Protein AF-A0A845Y633-F1 (afdb_monomer_lite)

pLDDT: mean 89.81, std 11.9, range [44.25, 97.31]

Sequence (65 aa):
MSSCSAGIFRKVVFYLQPPTGTLSSEMSSQAVRAAELLEWAEHPDGCGIEQLYDAYLRATGKRKS

Structure (mmCIF, N/CA/C/O backbone):
data_AF-A0A845Y633-F1
#
_entry.id   AF-A0A845Y633-F1
#
loop_
_atom_site.group_PDB
_atom_site.id
_atom_site.type_symbol
_atom_site.label_atom_id
_atom_site.label_alt_id
_atom_site.label_comp_id
_atom_site.label_asym_id
_atom_site.label_entity_id
_atom_site.label_seq_id
_atom_site.pdbx_PDB_ins_code
_atom_site.Cartn_x
_atom_site.Cartn_y
_atom_site.Cartn_z
_atom_site.occupancy
_atom_site.B_iso_or_equiv
_atom_site.auth_seq_id
_atom_site.auth_comp_id
_atom_site.auth_asym_id
_atom_site.auth_atom_id
_atom_site.pdbx_PDB_model_num
ATOM 1 N N . MET A 1 1 ? -7.904 18.335 3.876 1.00 44.25 1 MET A N 1
ATOM 2 C CA . MET A 1 1 ? -7.554 16.909 3.706 1.00 44.25 1 MET A CA 1
ATOM 3 C C 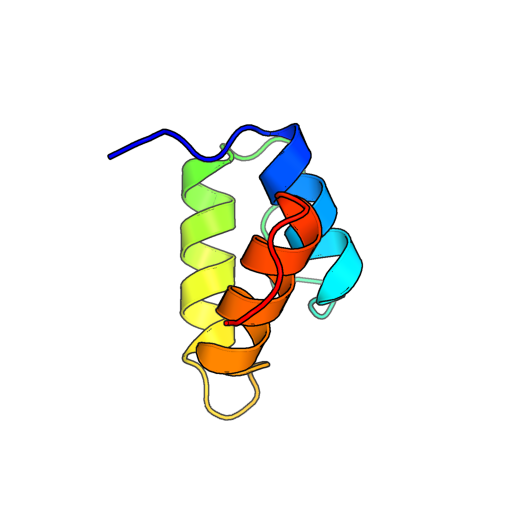. MET A 1 1 ? -6.721 16.491 4.907 1.00 44.25 1 MET A C 1
ATOM 5 O O . MET A 1 1 ? -5.681 17.090 5.136 1.00 44.25 1 MET A O 1
ATOM 9 N N . SER A 1 2 ? -7.229 15.581 5.741 1.00 49.97 2 SER A N 1
ATOM 10 C CA . SER A 1 2 ? -6.506 15.089 6.924 1.00 49.97 2 SER A CA 1
ATOM 11 C C . SER A 1 2 ? -5.254 14.345 6.459 1.00 49.97 2 SER A C 1
ATOM 13 O O . SER A 1 2 ? -5.352 13.439 5.634 1.00 49.97 2 SER A O 1
ATOM 15 N N . SER A 1 3 ? -4.081 14.763 6.934 1.00 60.91 3 SER A N 1
ATOM 16 C CA . SER A 1 3 ? -2.822 14.077 6.661 1.00 60.91 3 SER A CA 1
ATOM 17 C C . SER A 1 3 ? -2.907 12.635 7.169 1.00 60.91 3 SER A C 1
ATOM 19 O O . SER A 1 3 ? -3.224 12.385 8.332 1.00 60.91 3 SER A O 1
ATOM 21 N N . CYS A 1 4 ? -2.643 11.665 6.290 1.00 70.44 4 CYS A N 1
ATOM 22 C CA . CYS A 1 4 ? -2.472 10.276 6.703 1.00 70.44 4 CYS A CA 1
ATOM 23 C C . CYS A 1 4 ? -1.278 10.228 7.663 1.00 70.44 4 CYS A C 1
ATOM 25 O O . CYS A 1 4 ? -0.173 10.614 7.283 1.00 70.44 4 CYS A O 1
ATOM 27 N N . SER A 1 5 ? -1.479 9.823 8.917 1.00 83.88 5 SER A N 1
ATOM 28 C CA . SER A 1 5 ? -0.364 9.760 9.863 1.00 83.88 5 SER A CA 1
ATOM 29 C C . SER A 1 5 ? 0.612 8.650 9.466 1.00 83.88 5 SER A C 1
ATOM 31 O O . SER A 1 5 ? 0.210 7.628 8.902 1.00 83.88 5 SER A O 1
ATOM 33 N N . ALA A 1 6 ? 1.892 8.813 9.810 1.00 80.94 6 ALA A N 1
ATOM 34 C CA . ALA A 1 6 ? 2.926 7.817 9.514 1.00 80.94 6 ALA A CA 1
ATOM 35 C C . ALA A 1 6 ? 2.571 6.415 10.038 1.00 80.94 6 ALA A C 1
ATOM 37 O O . ALA A 1 6 ? 2.855 5.408 9.389 1.00 80.94 6 ALA A O 1
ATOM 38 N N . GLY A 1 7 ? 1.875 6.341 11.179 1.00 89.44 7 GLY A N 1
ATOM 39 C CA . GLY A 1 7 ? 1.389 5.081 11.739 1.00 89.44 7 GLY A CA 1
ATOM 40 C C . GLY A 1 7 ? 0.317 4.401 10.883 1.00 89.44 7 GLY A C 1
ATOM 41 O O . GLY A 1 7 ? 0.331 3.178 10.754 1.00 89.44 7 GLY A O 1
ATOM 42 N N . ILE A 1 8 ? -0.590 5.169 10.271 1.00 92.56 8 ILE A N 1
ATOM 43 C CA . ILE A 1 8 ? -1.602 4.625 9.356 1.00 92.56 8 ILE A CA 1
ATOM 44 C C . ILE A 1 8 ? -0.936 4.152 8.071 1.00 92.56 8 ILE A C 1
ATOM 46 O O . ILE A 1 8 ? -1.167 3.018 7.663 1.00 92.56 8 ILE A O 1
ATOM 50 N N . PHE A 1 9 ? -0.052 4.962 7.486 1.00 93.62 9 PHE A N 1
ATOM 51 C CA . PHE A 1 9 ? 0.664 4.581 6.271 1.00 93.62 9 PHE A CA 1
ATOM 52 C C . PHE A 1 9 ? 1.446 3.272 6.451 1.00 93.62 9 PHE A C 1
ATOM 54 O O . PHE A 1 9 ? 1.293 2.346 5.658 1.00 93.62 9 PHE A O 1
ATOM 61 N N . ARG A 1 10 ? 2.204 3.133 7.548 1.00 93.56 10 ARG A N 1
ATOM 62 C CA . ARG A 1 10 ? 2.950 1.900 7.843 1.00 93.56 10 ARG A CA 1
ATOM 63 C C . ARG A 1 10 ? 2.039 0.674 7.948 1.00 93.56 10 ARG A C 1
ATOM 65 O O . ARG A 1 10 ? 2.404 -0.394 7.467 1.00 93.56 10 ARG A O 1
ATOM 72 N N . LYS A 1 11 ? 0.852 0.818 8.549 1.00 95.62 11 LYS A N 1
ATOM 73 C CA . LYS A 1 11 ? -0.146 -0.262 8.614 1.00 95.62 11 LYS A CA 1
ATOM 74 C C . LYS A 1 11 ? -0.709 -0.611 7.239 1.00 95.62 11 LYS A C 1
ATOM 76 O O . LYS A 1 11 ? -0.857 -1.790 6.953 1.00 95.62 11 LYS A O 1
ATOM 81 N N . VAL A 1 12 ? -0.996 0.384 6.398 1.00 95.44 12 VAL A N 1
ATOM 82 C CA . VAL A 1 12 ? -1.468 0.154 5.024 1.00 95.44 12 VAL A CA 1
ATOM 83 C C . VAL A 1 12 ? -0.435 -0.648 4.236 1.00 95.44 12 VAL A C 1
ATOM 85 O O . VAL A 1 12 ? -0.776 -1.695 3.695 1.00 95.44 12 VAL A O 1
ATOM 88 N N . VAL A 1 13 ? 0.835 -0.227 4.252 1.00 95.19 13 VAL A N 1
ATOM 89 C CA . VAL A 1 13 ? 1.930 -0.965 3.597 1.00 95.19 13 VAL A CA 1
ATOM 90 C C . VAL A 1 13 ? 2.046 -2.384 4.160 1.00 95.19 13 VAL A C 1
ATOM 92 O O . VAL A 1 13 ? 2.173 -3.338 3.400 1.00 95.19 13 VAL A O 1
ATOM 95 N N . PHE A 1 14 ? 1.929 -2.548 5.481 1.00 95.38 14 PHE A N 1
ATOM 96 C CA . PHE A 1 14 ? 1.931 -3.868 6.111 1.00 95.38 14 PHE A CA 1
ATOM 97 C C . PHE A 1 14 ? 0.755 -4.754 5.668 1.00 95.38 14 PHE A C 1
ATOM 99 O O . PHE A 1 14 ? 0.936 -5.959 5.531 1.00 95.38 14 PHE A O 1
ATOM 106 N N . TYR A 1 15 ? -0.439 -4.204 5.442 1.00 95.50 15 TYR A N 1
ATOM 107 C CA . TYR A 1 15 ? -1.586 -4.993 4.986 1.00 95.50 15 TYR A CA 1
ATOM 108 C C . TYR A 1 15 ? -1.515 -5.361 3.508 1.00 95.50 15 TYR A C 1
ATOM 110 O O . TYR A 1 15 ? -1.982 -6.437 3.148 1.00 95.50 15 TYR A O 1
ATOM 118 N N . LEU A 1 16 ? -0.956 -4.485 2.674 1.00 95.75 16 LEU A N 1
ATOM 119 C CA . LEU A 1 16 ? -0.889 -4.699 1.230 1.00 95.75 16 LEU A CA 1
ATOM 120 C C . LEU A 1 16 ? 0.325 -5.520 0.794 1.00 95.75 16 LEU A C 1
ATOM 122 O O . LEU A 1 16 ? 0.256 -6.147 -0.253 1.00 95.75 16 LEU A O 1
ATOM 126 N N . GLN A 1 17 ? 1.407 -5.525 1.583 1.00 95.25 17 GLN A N 1
ATOM 127 C CA . GLN A 1 17 ? 2.667 -6.214 1.267 1.00 95.25 17 GLN A CA 1
ATOM 128 C C . GLN A 1 17 ? 3.125 -5.980 -0.192 1.00 95.25 17 GLN A C 1
ATOM 130 O O . GLN A 1 17 ? 3.248 -6.943 -0.951 1.00 95.25 17 GLN A O 1
ATOM 135 N N . PRO A 1 18 ? 3.366 -4.719 -0.616 1.00 94.56 18 PRO A N 1
ATOM 136 C CA . PRO A 1 18 ? 3.797 -4.445 -1.983 1.00 94.56 18 PRO A CA 1
ATOM 137 C C . PRO A 1 18 ? 5.104 -5.189 -2.303 1.00 94.56 18 PRO A C 1
ATOM 139 O O . PRO A 1 18 ? 5.958 -5.307 -1.414 1.00 94.56 18 PRO A O 1
ATOM 142 N N . PRO A 1 19 ? 5.309 -5.648 -3.551 1.00 95.31 19 PRO A N 1
ATOM 143 C CA . PRO A 1 19 ? 6.556 -6.284 -3.961 1.00 95.31 19 PRO A CA 1
ATOM 144 C C . PRO A 1 19 ? 7.789 -5.433 -3.639 1.00 95.31 19 PRO A C 1
ATOM 146 O O . PRO A 1 19 ? 7.741 -4.197 -3.643 1.00 95.31 19 PRO A O 1
ATOM 149 N N . THR A 1 20 ? 8.927 -6.083 -3.396 1.00 93.25 20 THR A N 1
ATOM 150 C CA . THR A 1 20 ? 10.197 -5.379 -3.182 1.00 93.25 20 THR A CA 1
ATOM 151 C C . THR A 1 20 ? 10.511 -4.467 -4.369 1.00 93.25 20 THR A C 1
ATOM 153 O O . THR A 1 20 ? 10.427 -4.889 -5.517 1.00 93.25 20 THR A O 1
ATOM 156 N N . GLY A 1 21 ? 10.872 -3.214 -4.086 1.00 93.56 21 GLY A N 1
ATOM 157 C CA . GLY A 1 21 ? 11.136 -2.196 -5.109 1.00 93.56 21 GLY A CA 1
ATOM 158 C C . GLY A 1 21 ? 9.920 -1.357 -5.509 1.00 93.56 21 GLY A C 1
ATOM 159 O O . GLY A 1 21 ? 10.104 -0.354 -6.184 1.00 93.56 21 GLY A O 1
ATOM 160 N N . THR A 1 22 ? 8.710 -1.702 -5.049 1.00 95.31 22 THR A N 1
ATOM 161 C CA . THR A 1 22 ? 7.499 -0.896 -5.309 1.00 95.31 22 THR A CA 1
ATOM 162 C C . THR A 1 22 ? 7.550 0.462 -4.617 1.00 95.31 22 THR A C 1
ATOM 164 O O . THR A 1 22 ? 7.125 1.464 -5.175 1.00 95.31 22 THR A O 1
ATOM 167 N N . LEU A 1 23 ? 8.050 0.489 -3.379 1.00 95.94 23 LEU A N 1
ATOM 168 C CA . LEU A 1 23 ? 8.185 1.712 -2.599 1.00 95.94 23 LEU A CA 1
ATOM 169 C C . LEU A 1 23 ? 9.655 2.072 -2.454 1.00 95.94 23 LEU A C 1
ATOM 171 O O . LEU A 1 23 ? 10.496 1.210 -2.178 1.00 95.94 23 LEU A O 1
ATOM 175 N N . SER A 1 24 ? 9.926 3.368 -2.515 1.00 95.06 24 SER A N 1
ATOM 176 C CA . SER A 1 24 ? 11.180 3.956 -2.087 1.00 95.06 24 SER A CA 1
ATOM 177 C C . SER A 1 24 ? 11.524 3.586 -0.640 1.00 95.06 24 SER A C 1
ATOM 179 O O . SER A 1 24 ? 10.670 3.210 0.176 1.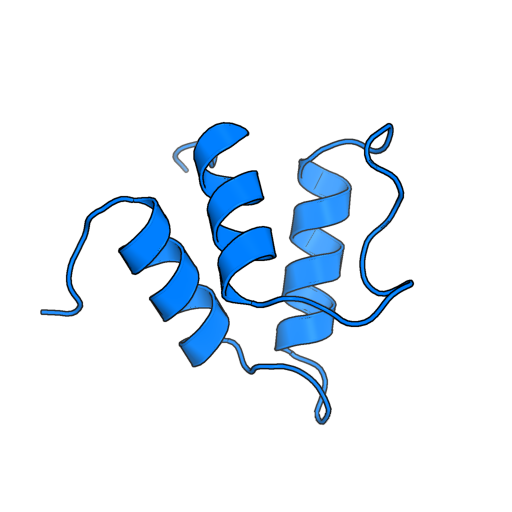00 95.06 24 SER A O 1
ATOM 181 N N . SER A 1 25 ? 12.811 3.746 -0.314 1.00 92.94 25 SER A N 1
ATOM 182 C CA . SER A 1 25 ? 13.363 3.451 1.011 1.00 92.94 25 SER A CA 1
ATOM 183 C C . SER A 1 25 ? 12.616 4.158 2.148 1.00 92.94 25 SER A C 1
ATOM 185 O O . SER A 1 25 ? 11.965 5.186 1.955 1.00 92.94 25 SER A O 1
ATOM 187 N N . GLU A 1 26 ? 12.771 3.659 3.376 1.00 88.31 26 GLU A N 1
ATOM 188 C CA . GLU A 1 26 ? 12.169 4.290 4.558 1.00 88.31 26 GLU A CA 1
ATOM 189 C C . GLU A 1 26 ? 12.698 5.704 4.852 1.00 88.31 26 GLU A C 1
ATOM 191 O O . GLU A 1 26 ? 12.064 6.430 5.614 1.00 88.31 26 GLU A O 1
ATOM 196 N N . MET A 1 27 ? 13.812 6.112 4.231 1.00 89.88 27 MET A N 1
ATOM 197 C CA . MET A 1 27 ? 14.341 7.475 4.335 1.00 89.88 27 MET A CA 1
ATOM 198 C C . MET A 1 27 ? 13.622 8.476 3.420 1.00 89.88 27 MET A C 1
ATOM 200 O O . MET A 1 27 ? 13.728 9.683 3.638 1.00 89.88 27 MET A O 1
ATOM 204 N N . SER A 1 28 ? 12.889 8.001 2.408 1.00 92.75 28 SER A N 1
ATOM 205 C CA . SER A 1 28 ? 12.089 8.863 1.538 1.00 92.75 28 SER A CA 1
ATOM 206 C C . SER A 1 28 ? 10.872 9.408 2.279 1.00 92.75 28 SER A C 1
ATOM 208 O O . SER A 1 28 ? 10.327 8.776 3.188 1.00 92.75 28 SER A O 1
ATOM 210 N N . SER A 1 29 ? 10.411 10.593 1.871 1.00 93.69 29 SER A N 1
ATOM 211 C CA . SER A 1 29 ? 9.251 11.214 2.506 1.00 93.69 29 SER A CA 1
ATOM 212 C C . SER A 1 29 ? 8.008 10.330 2.364 1.00 93.69 29 SER A C 1
ATOM 214 O O . SER A 1 29 ? 7.802 9.648 1.358 1.00 93.69 29 SER A O 1
ATOM 216 N N . GLN A 1 30 ? 7.136 10.368 3.371 1.00 92.00 30 GLN A N 1
ATOM 217 C CA . GLN A 1 30 ? 5.885 9.615 3.330 1.00 92.00 30 GLN A CA 1
ATOM 218 C C . GLN A 1 30 ? 5.008 10.016 2.131 1.00 92.00 30 GLN A C 1
ATOM 220 O O . GLN A 1 30 ? 4.300 9.172 1.598 1.00 92.00 30 GLN A O 1
ATOM 225 N N . ALA A 1 31 ? 5.059 11.280 1.699 1.00 91.81 31 ALA A N 1
ATOM 226 C CA . ALA A 1 31 ? 4.295 11.757 0.548 1.00 91.81 31 ALA A CA 1
ATOM 227 C C . ALA A 1 31 ? 4.738 11.075 -0.755 1.00 91.81 31 ALA A C 1
ATOM 229 O O . ALA A 1 31 ? 3.887 10.620 -1.510 1.00 91.81 31 ALA A O 1
ATOM 230 N N . VAL A 1 32 ? 6.053 10.939 -0.968 1.00 94.88 32 VAL A N 1
ATOM 231 C CA . VAL A 1 32 ? 6.611 10.210 -2.120 1.00 94.88 32 VAL A CA 1
ATOM 232 C C . VAL A 1 32 ? 6.161 8.754 -2.084 1.00 94.88 32 VAL A C 1
ATOM 234 O O . VAL A 1 32 ? 5.563 8.267 -3.034 1.00 94.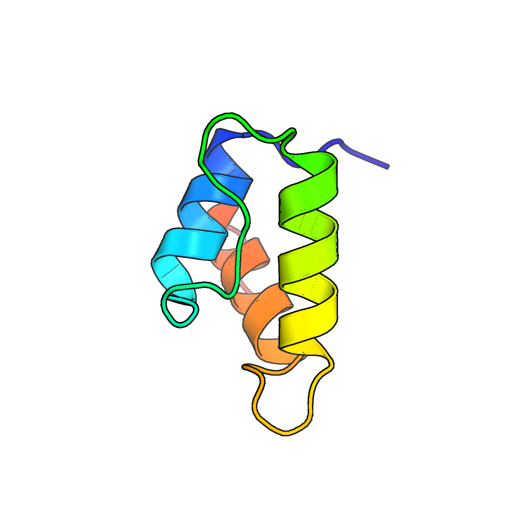88 32 VAL A O 1
ATOM 237 N N . ARG A 1 33 ? 6.331 8.089 -0.938 1.00 95.44 33 ARG A N 1
ATOM 238 C CA . ARG A 1 33 ? 5.950 6.677 -0.788 1.00 95.44 33 ARG A CA 1
ATOM 239 C C . ARG A 1 33 ? 4.443 6.441 -0.921 1.00 95.44 33 ARG A C 1
ATOM 241 O O . ARG A 1 33 ? 4.020 5.372 -1.340 1.00 95.44 33 ARG A O 1
ATOM 248 N N . ALA A 1 34 ? 3.617 7.415 -0.545 1.00 94.06 34 ALA A N 1
ATOM 249 C CA . ALA A 1 34 ? 2.173 7.345 -0.737 1.00 94.06 34 ALA A CA 1
ATOM 250 C C . ALA A 1 34 ? 1.776 7.493 -2.211 1.00 94.06 34 ALA A C 1
ATOM 252 O O . ALA A 1 34 ? 0.845 6.814 -2.635 1.00 94.06 34 ALA A O 1
ATOM 253 N N . ALA A 1 35 ? 2.478 8.336 -2.974 1.00 95.44 35 ALA A N 1
ATOM 254 C CA . ALA A 1 35 ? 2.276 8.453 -4.416 1.00 95.44 35 ALA A CA 1
ATOM 255 C C . ALA A 1 35 ? 2.658 7.150 -5.134 1.00 95.44 35 ALA A C 1
ATOM 257 O O . ALA A 1 35 ? 1.842 6.613 -5.869 1.00 95.44 35 ALA A O 1
ATOM 258 N N . GLU A 1 36 ? 3.820 6.570 -4.819 1.00 97.00 36 GLU A N 1
ATOM 259 C CA . GLU A 1 36 ? 4.264 5.279 -5.377 1.00 97.00 36 GLU A CA 1
ATOM 260 C C . GLU A 1 36 ? 3.274 4.143 -5.070 1.00 97.00 36 GLU A C 1
ATOM 262 O O . GLU A 1 36 ? 2.984 3.299 -5.913 1.00 97.00 36 GLU A O 1
ATOM 267 N N . LEU A 1 37 ? 2.712 4.128 -3.855 1.00 96.19 37 LEU A N 1
ATOM 268 C CA . LEU A 1 37 ? 1.711 3.134 -3.474 1.00 96.19 37 LEU A CA 1
ATOM 269 C C . LEU A 1 37 ? 0.405 3.291 -4.269 1.00 96.19 37 LEU A C 1
ATOM 271 O O . LEU A 1 37 ? -0.228 2.287 -4.589 1.00 96.19 37 LEU A O 1
ATOM 275 N N . LEU A 1 38 ? -0.001 4.532 -4.559 1.00 96.62 38 LEU A N 1
ATOM 276 C CA . LEU A 1 38 ? -1.159 4.824 -5.406 1.00 96.62 38 LEU A CA 1
ATOM 277 C C . LEU A 1 38 ? -0.893 4.397 -6.850 1.00 96.62 38 LEU A C 1
ATOM 279 O O . LEU A 1 38 ? -1.700 3.658 -7.400 1.00 96.62 38 LEU A O 1
ATOM 283 N N . GLU A 1 39 ? 0.254 4.772 -7.416 1.00 97.19 39 GLU A N 1
ATOM 284 C CA . GLU A 1 39 ? 0.665 4.365 -8.767 1.00 97.19 39 GLU A CA 1
ATOM 285 C C . GLU A 1 39 ? 0.684 2.838 -8.910 1.00 97.19 39 GLU A C 1
ATOM 287 O O . GLU A 1 39 ? 0.140 2.289 -9.868 1.00 97.19 39 GLU A O 1
ATOM 292 N N . TRP A 1 40 ? 1.233 2.127 -7.921 1.00 96.81 40 TRP A N 1
ATOM 293 C CA . TRP A 1 40 ? 1.189 0.668 -7.898 1.00 96.81 40 TRP A CA 1
ATOM 294 C C . TRP A 1 40 ? -0.238 0.127 -7.818 1.00 96.81 40 TRP A C 1
ATOM 296 O O . TRP A 1 40 ? -0.552 -0.837 -8.505 1.00 96.81 40 TRP A O 1
ATOM 306 N N . ALA A 1 41 ? -1.110 0.722 -7.004 1.00 97.31 41 ALA A N 1
ATOM 307 C CA . ALA A 1 41 ? -2.497 0.283 -6.888 1.00 97.31 41 ALA A CA 1
ATOM 308 C C . ALA A 1 41 ? -3.322 0.539 -8.164 1.00 97.31 41 ALA A C 1
ATOM 310 O O . ALA A 1 41 ? -4.296 -0.175 -8.394 1.00 97.31 41 ALA A O 1
ATOM 311 N N . GLU A 1 42 ? -2.950 1.523 -8.985 1.00 96.62 42 GLU A N 1
ATOM 312 C CA . GLU A 1 42 ? -3.574 1.806 -10.287 1.00 96.62 42 GLU A CA 1
ATOM 313 C C . GLU A 1 42 ? -3.034 0.922 -11.421 1.00 96.62 42 GLU A C 1
ATOM 315 O O . GLU A 1 42 ? -3.708 0.746 -12.439 1.00 96.62 42 GLU A O 1
ATOM 320 N N . HIS A 1 43 ? -1.836 0.353 -11.263 1.00 95.50 43 HIS A N 1
ATOM 321 C CA . HIS A 1 43 ? -1.229 -0.517 -12.266 1.00 95.50 43 HIS A CA 1
ATOM 322 C C . HIS A 1 43 ? -2.063 -1.801 -12.482 1.00 95.50 43 HIS A C 1
ATOM 324 O O . HIS A 1 43 ? -2.611 -2.335 -11.516 1.00 95.50 43 HIS A O 1
ATOM 330 N N . PRO A 1 44 ? -2.127 -2.365 -13.708 1.00 94.31 44 PRO A N 1
ATOM 331 C CA . PRO A 1 44 ? -2.850 -3.617 -13.974 1.00 94.31 44 PRO A CA 1
ATOM 332 C C . PRO A 1 44 ? -2.419 -4.808 -13.103 1.00 94.31 44 PRO A C 1
ATOM 334 O O . PRO A 1 44 ? -3.254 -5.617 -12.713 1.00 94.31 44 PRO A O 1
ATOM 337 N N . ASP A 1 45 ? -1.128 -4.881 -12.768 1.00 92.00 45 ASP A N 1
ATOM 338 C CA . ASP A 1 45 ? -0.547 -5.894 -11.862 1.00 92.00 45 ASP A CA 1
ATOM 339 C C . ASP A 1 45 ? -0.533 -5.452 -10.382 1.00 92.00 45 ASP A C 1
ATOM 341 O O . ASP A 1 45 ? 0.132 -6.047 -9.530 1.00 92.00 45 ASP A O 1
ATOM 345 N N . GLY A 1 46 ? -1.213 -4.348 -10.087 1.00 94.94 46 GLY A N 1
ATOM 346 C CA . GLY A 1 46 ? -1.369 -3.777 -8.763 1.00 94.94 46 GLY A CA 1
ATOM 347 C C . GLY A 1 46 ? -2.387 -4.505 -7.897 1.00 94.94 46 GLY A C 1
ATOM 348 O O . GLY A 1 46 ? -3.093 -5.414 -8.326 1.00 94.94 46 GLY A O 1
ATOM 349 N N . CYS A 1 47 ? -2.519 -4.047 -6.652 1.00 95.25 47 CYS A N 1
ATOM 350 C CA . CYS A 1 47 ? -3.578 -4.521 -5.756 1.00 95.25 47 CYS A CA 1
ATOM 351 C C . CYS A 1 47 ? -4.972 -3.942 -6.081 1.00 95.25 47 CYS A C 1
ATOM 353 O O . CYS A 1 47 ? -5.981 -4.447 -5.594 1.00 95.25 47 CYS A O 1
ATOM 355 N N . GLY A 1 48 ? -5.050 -2.884 -6.892 1.00 96.69 48 GLY A N 1
ATOM 356 C CA . GLY A 1 48 ? -6.289 -2.160 -7.151 1.00 96.69 48 GLY A CA 1
ATOM 357 C C . GLY A 1 48 ? -6.614 -1.111 -6.079 1.00 96.69 48 GLY A C 1
ATOM 358 O O . GLY A 1 48 ? -6.375 -1.287 -4.879 1.00 96.69 48 GLY A O 1
ATOM 359 N N . ILE A 1 49 ? -7.235 -0.011 -6.513 1.00 95.75 49 ILE A N 1
ATOM 360 C CA . ILE A 1 49 ? -7.643 1.104 -5.640 1.00 95.75 49 ILE A CA 1
ATOM 361 C C . ILE A 1 49 ? -8.610 0.660 -4.534 1.00 95.75 49 ILE A C 1
ATOM 363 O O . ILE A 1 49 ? -8.521 1.146 -3.404 1.00 95.75 49 ILE A O 1
ATOM 367 N N . GLU A 1 50 ? -9.510 -0.283 -4.819 1.00 95.69 50 GLU A N 1
ATOM 368 C CA . GLU A 1 50 ? -10.456 -0.788 -3.819 1.00 95.69 50 GLU A CA 1
ATOM 369 C C . GLU A 1 50 ? -9.745 -1.494 -2.658 1.00 95.69 50 GLU A C 1
ATOM 371 O O . GLU A 1 50 ? -10.066 -1.244 -1.495 1.00 95.69 50 GLU A O 1
ATOM 376 N N . GLN A 1 51 ? -8.736 -2.319 -2.954 1.00 95.81 51 GLN A N 1
ATOM 377 C CA . GLN A 1 51 ? -7.976 -3.033 -1.930 1.00 95.81 51 GLN A CA 1
ATOM 378 C C . GLN A 1 51 ? -7.105 -2.074 -1.109 1.00 95.81 51 GLN A C 1
ATOM 380 O O . GLN A 1 51 ? -7.019 -2.208 0.116 1.00 95.81 51 GLN A O 1
ATOM 385 N N . LEU A 1 52 ? -6.512 -1.063 -1.755 1.00 96.00 52 LEU A N 1
ATOM 386 C CA . LEU A 1 52 ? -5.802 0.020 -1.073 1.00 96.00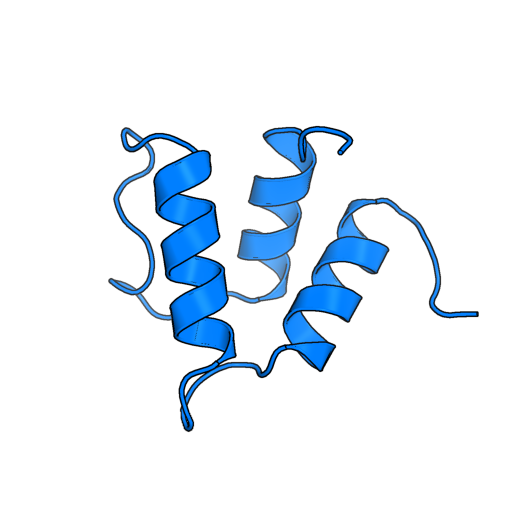 52 LEU A CA 1
ATOM 387 C C . LEU A 1 52 ? -6.726 0.782 -0.109 1.00 96.00 52 LEU A C 1
ATOM 389 O O . LEU A 1 52 ? -6.350 1.048 1.039 1.00 96.00 52 LEU A O 1
ATOM 393 N N . TYR A 1 53 ? -7.951 1.094 -0.538 1.00 94.31 53 TYR A N 1
ATOM 394 C CA . TYR A 1 53 ? -8.938 1.761 0.307 1.00 94.31 53 TYR A CA 1
ATOM 395 C C . TYR A 1 53 ? -9.373 0.885 1.491 1.00 94.31 53 TYR A C 1
ATOM 397 O O . TYR A 1 53 ? -9.427 1.365 2.627 1.00 94.31 53 TYR A O 1
ATOM 405 N N . ASP A 1 54 ? -9.591 -0.411 1.271 1.00 95.38 54 ASP A N 1
ATOM 406 C CA . ASP A 1 54 ? -9.933 -1.357 2.338 1.00 95.38 54 ASP A CA 1
ATOM 407 C C . ASP A 1 54 ? -8.795 -1.502 3.360 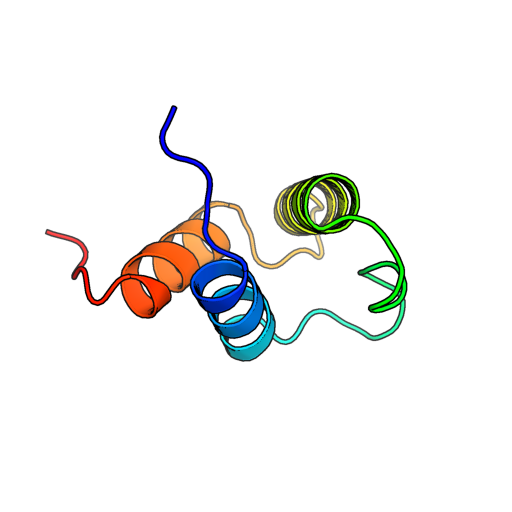1.00 95.38 54 ASP A C 1
ATOM 409 O O . ASP A 1 54 ? -9.036 -1.522 4.574 1.00 95.38 54 ASP A O 1
ATOM 413 N N . ALA A 1 55 ? -7.540 -1.507 2.903 1.00 94.94 55 ALA A N 1
ATOM 414 C CA . ALA A 1 55 ? -6.372 -1.479 3.779 1.00 94.94 55 ALA A CA 1
ATOM 415 C C . ALA A 1 55 ? -6.294 -0.179 4.598 1.00 94.94 55 ALA A C 1
ATOM 417 O O . ALA A 1 55 ? -5.974 -0.223 5.791 1.00 94.94 55 ALA A O 1
ATOM 418 N N . TYR A 1 56 ? -6.632 0.969 4.004 1.00 94.12 56 TYR A N 1
ATOM 419 C CA . TYR A 1 56 ? -6.718 2.250 4.711 1.00 94.12 56 TYR A CA 1
ATOM 420 C C . TYR A 1 56 ? -7.820 2.257 5.780 1.00 94.12 56 TYR A C 1
ATOM 422 O O . TYR A 1 56 ? -7.575 2.649 6.929 1.00 94.12 56 TYR A O 1
ATOM 430 N N . LEU A 1 57 ? -9.020 1.771 5.453 1.00 93.31 57 LEU A N 1
ATOM 431 C CA . LEU A 1 57 ? -10.105 1.625 6.424 1.00 93.31 57 LEU A CA 1
ATOM 432 C C . LEU A 1 57 ? -9.679 0.720 7.586 1.00 93.31 57 LEU A C 1
ATOM 434 O O . LEU A 1 57 ? -9.781 1.117 8.750 1.00 93.31 57 LEU A O 1
ATOM 438 N N . ARG A 1 58 ? -9.072 -0.433 7.284 1.00 92.94 58 ARG A N 1
ATOM 439 C CA . ARG A 1 58 ? -8.540 -1.351 8.299 1.00 92.94 58 ARG A CA 1
ATOM 440 C C . ARG A 1 58 ? -7.471 -0.694 9.174 1.00 92.94 58 ARG A C 1
ATOM 442 O O . ARG A 1 58 ? -7.496 -0.854 10.393 1.00 92.94 58 ARG A O 1
ATOM 449 N N . ALA A 1 59 ? -6.558 0.076 8.584 1.00 93.00 59 ALA A N 1
ATOM 450 C CA . ALA A 1 59 ? -5.499 0.774 9.314 1.00 93.00 59 ALA A CA 1
ATOM 451 C C . ALA A 1 59 ? -6.045 1.840 10.272 1.00 93.00 59 ALA A C 1
ATOM 453 O O . ALA A 1 59 ? -5.506 2.005 11.372 1.00 93.00 59 ALA A O 1
ATOM 454 N N . THR A 1 60 ? -7.127 2.519 9.878 1.00 90.69 60 THR A N 1
ATOM 455 C CA . THR A 1 60 ? -7.823 3.531 10.690 1.00 90.69 60 THR A CA 1
ATOM 456 C C . THR A 1 60 ? -8.804 2.942 11.710 1.00 90.69 60 THR A C 1
ATOM 458 O O . THR A 1 60 ? -9.368 3.694 12.501 1.00 90.69 60 THR A O 1
ATOM 461 N N . GLY A 1 61 ? -8.997 1.617 11.729 1.00 87.25 61 GLY A N 1
ATOM 462 C CA . GLY A 1 61 ? -9.972 0.949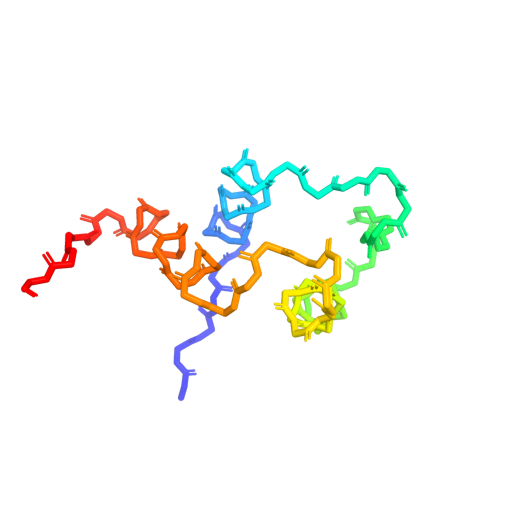 12.598 1.00 87.25 61 GLY A CA 1
ATOM 463 C C . GLY A 1 61 ? -11.426 1.155 12.163 1.00 87.25 61 GLY A C 1
ATOM 464 O O . GLY A 1 61 ? -12.342 0.860 12.929 1.00 87.25 61 GLY A O 1
ATOM 465 N N . LYS A 1 62 ? -11.649 1.661 10.946 1.00 79.62 62 LYS A N 1
ATOM 466 C CA . LYS A 1 62 ? -12.977 1.846 10.358 1.00 79.62 62 LYS A CA 1
ATOM 467 C C . LYS A 1 62 ? -13.392 0.575 9.612 1.00 79.62 62 LYS A C 1
ATOM 469 O O . LYS A 1 62 ? -12.561 -0.102 9.012 1.00 79.62 62 LYS A O 1
ATOM 474 N N . ARG A 1 63 ? -14.684 0.241 9.648 1.00 68.44 63 ARG A N 1
ATOM 475 C CA . ARG A 1 63 ? -15.274 -0.832 8.829 1.00 68.44 63 ARG A CA 1
ATOM 476 C C . ARG A 1 63 ? -15.949 -0.210 7.604 1.00 68.44 63 ARG A C 1
ATOM 478 O O . ARG A 1 63 ? -16.501 0.883 7.723 1.00 68.44 63 ARG A O 1
ATOM 485 N N . LYS A 1 64 ? -15.886 -0.892 6.455 1.00 58.75 64 LYS A N 1
ATOM 486 C CA . LYS A 1 64 ? -16.690 -0.563 5.266 1.00 58.75 64 LYS A CA 1
ATOM 487 C C . LYS A 1 64 ? -18.161 -0.715 5.686 1.00 58.75 64 LYS A C 1
ATOM 489 O O . LYS A 1 64 ? -18.508 -1.767 6.226 1.00 58.75 64 LYS A O 1
ATOM 494 N N . SER A 1 65 ? -18.940 0.362 5.595 1.00 53.44 65 SER A N 1
ATOM 495 C CA . SER A 1 65 ? -20.360 0.371 5.971 1.00 53.44 65 SER A CA 1
ATOM 496 C C . SER A 1 65 ? -21.240 -0.073 4.817 1.00 53.44 65 SER A C 1
ATOM 498 O O . SER A 1 65 ? -20.782 0.053 3.661 1.00 53.44 65 SER A O 1
#

Radius of gyration: 11.34 Å; chains: 1; bounding box: 35×23×27 Å

Secondary structure (DSSP, 8-state):
-PPPPHHHHHHHHHHH-PPTTSS--TTS-HHHHHHHHHHHHHSTTS--HHHHHHHHHHHHTPPP-

Foldseek 3Di:
DDDCDPQLLVQLCVQQVDDPPLADDPPDDSVRRVVSLVVQQPDPVHPHPVSSVCSSCVSVVHDDD